Protein AF-A0A699RSG3-F1 (afdb_monomer_lite)

Structure (mmCIF, N/CA/C/O backbone):
data_AF-A0A699RSG3-F1
#
_entry.id   AF-A0A699RSG3-F1
#
loop_
_atom_site.group_PDB
_atom_site.id
_atom_site.type_symbol
_atom_site.label_atom_id
_atom_site.label_alt_id
_atom_site.label_comp_id
_atom_site.label_asym_id
_atom_site.label_entity_id
_atom_site.label_seq_id
_atom_site.pdbx_PDB_ins_code
_atom_site.Cartn_x
_atom_site.Cartn_y
_atom_site.Cartn_z
_atom_site.occupancy
_atom_site.B_iso_or_equiv
_atom_site.auth_seq_id
_atom_site.auth_comp_id
_atom_site.auth_asym_id
_atom_site.auth_atom_id
_atom_site.pdbx_PDB_model_num
ATOM 1 N N . PRO A 1 1 ? 6.375 -8.693 -7.184 1.00 93.00 1 PRO A N 1
ATOM 2 C CA . PRO A 1 1 ? 5.308 -8.278 -8.128 1.00 93.00 1 PRO A CA 1
ATOM 3 C C . PRO A 1 1 ? 5.331 -6.763 -8.268 1.00 93.00 1 PRO A C 1
ATOM 5 O O . PRO A 1 1 ? 5.848 -6.122 -7.364 1.00 93.00 1 PRO A O 1
ATOM 8 N N . GLN A 1 2 ? 4.768 -6.210 -9.343 1.00 97.56 2 GLN A N 1
ATOM 9 C CA . GLN A 1 2 ? 4.507 -4.775 -9.428 1.00 97.56 2 GLN A CA 1
ATOM 10 C C . GLN A 1 2 ? 3.008 -4.530 -9.285 1.00 97.56 2 GLN A C 1
ATOM 12 O O . GLN A 1 2 ? 2.219 -5.142 -10.003 1.00 97.56 2 GLN A O 1
ATOM 17 N N . VAL A 1 3 ? 2.621 -3.677 -8.341 1.00 97.75 3 VAL A N 1
ATOM 18 C CA . VAL A 1 3 ? 1.228 -3.443 -7.965 1.00 97.75 3 VAL A CA 1
ATOM 19 C C . VAL A 1 3 ? 0.777 -2.072 -8.449 1.00 97.75 3 VAL A C 1
ATOM 21 O O . VAL A 1 3 ? 1.496 -1.077 -8.324 1.00 97.75 3 VAL A O 1
ATOM 24 N N . PHE A 1 4 ? -0.431 -2.040 -9.007 1.00 97.00 4 PHE A N 1
ATOM 25 C CA . PHE A 1 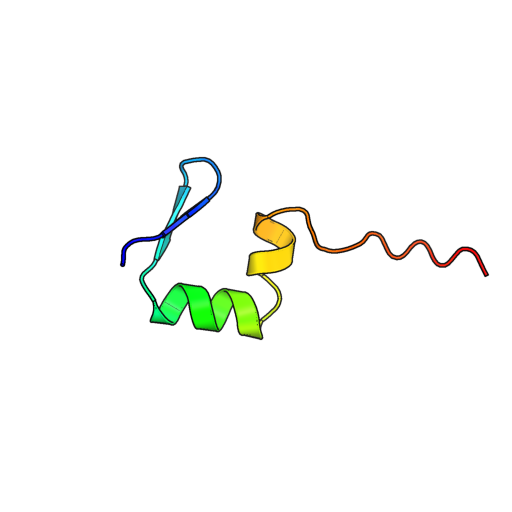4 ? -1.099 -0.836 -9.479 1.00 97.00 4 PHE A CA 1
ATOM 26 C C . PHE A 1 4 ? -2.527 -0.796 -8.931 1.00 97.00 4 PHE A C 1
ATOM 28 O O . PHE A 1 4 ? -3.211 -1.818 -8.916 1.00 97.00 4 PHE A O 1
ATOM 35 N N . ILE A 1 5 ? -2.986 0.387 -8.525 1.00 95.50 5 ILE A N 1
ATOM 36 C CA . ILE A 1 5 ? -4.361 0.642 -8.076 1.00 95.50 5 ILE A CA 1
ATOM 37 C C . ILE A 1 5 ? -4.913 1.786 -8.920 1.00 95.50 5 ILE A C 1
ATOM 39 O O . ILE A 1 5 ? -4.307 2.853 -8.995 1.00 95.50 5 ILE A O 1
ATOM 43 N N . ASN A 1 6 ? -6.050 1.569 -9.587 1.00 93.25 6 ASN A N 1
ATOM 44 C CA . ASN A 1 6 ? -6.683 2.563 -10.466 1.00 93.25 6 ASN A CA 1
ATOM 45 C C . ASN A 1 6 ? -5.713 3.159 -11.509 1.00 93.25 6 ASN A C 1
ATOM 47 O O . ASN A 1 6 ? -5.692 4.365 -11.746 1.00 93.25 6 ASN A O 1
ATOM 51 N N . GLY A 1 7 ? -4.854 2.312 -12.090 1.00 95.25 7 GLY A N 1
ATOM 52 C CA . GLY A 1 7 ? -3.843 2.717 -13.074 1.00 95.25 7 GLY A CA 1
ATOM 53 C C . GLY A 1 7 ? -2.637 3.473 -12.501 1.00 95.25 7 GLY A C 1
ATOM 54 O O . GLY A 1 7 ? -1.739 3.824 -13.261 1.00 95.25 7 GLY A O 1
ATOM 55 N N . LYS A 1 8 ? -2.575 3.708 -11.184 1.00 95.62 8 LYS A N 1
ATOM 56 C CA . LYS A 1 8 ? -1.431 4.332 -10.506 1.00 95.62 8 LYS A CA 1
ATOM 57 C C . LYS A 1 8 ? -0.516 3.274 -9.911 1.00 95.62 8 LYS A C 1
ATOM 59 O O . LYS A 1 8 ? -0.987 2.296 -9.335 1.00 95.62 8 LYS A O 1
ATOM 64 N N . HIS A 1 9 ? 0.787 3.478 -10.054 1.00 96.94 9 HIS A N 1
ATOM 65 C CA . HIS A 1 9 ? 1.813 2.593 -9.511 1.00 96.94 9 HIS A CA 1
ATOM 66 C C . HIS A 1 9 ? 1.886 2.734 -7.986 1.00 96.94 9 HIS A C 1
ATOM 68 O O . HIS A 1 9 ? 2.060 3.843 -7.490 1.00 96.94 9 HIS A O 1
ATOM 74 N N . LEU A 1 10 ? 1.715 1.622 -7.266 1.00 96.50 10 LEU A N 1
ATOM 75 C CA . LEU A 1 10 ? 1.874 1.557 -5.809 1.00 96.50 10 LEU A CA 1
ATOM 76 C C . LEU A 1 10 ? 3.308 1.173 -5.435 1.00 96.50 10 LEU A C 1
ATOM 78 O O . LEU A 1 10 ? 3.902 1.815 -4.581 1.00 96.50 10 LEU A O 1
ATOM 82 N N . GLY A 1 11 ? 3.842 0.122 -6.065 1.00 97.25 11 GLY A N 1
ATOM 83 C CA . GLY A 1 11 ? 5.147 -0.427 -5.701 1.00 97.25 11 GLY A CA 1
ATOM 84 C C . GLY A 1 11 ? 5.222 -1.950 -5.781 1.00 97.25 11 GLY A C 1
ATOM 85 O O . GLY A 1 11 ? 4.440 -2.592 -6.492 1.00 97.25 11 GLY A O 1
ATOM 86 N N . GLY A 1 12 ? 6.259 -2.510 -5.169 1.00 98.19 12 GLY A N 1
ATOM 87 C CA . GLY A 1 12 ? 6.574 -3.929 -5.086 1.00 98.19 12 GLY A CA 1
ATOM 88 C C . GLY A 1 12 ? 5.747 -4.688 -4.042 1.00 98.19 12 GLY A C 1
ATOM 89 O O . GLY A 1 12 ? 4.713 -4.215 -3.570 1.00 98.19 12 GLY A O 1
ATOM 90 N N . SER A 1 13 ? 6.213 -5.881 -3.652 1.00 97.06 13 SER A N 1
ATOM 91 C CA . SER A 1 13 ? 5.621 -6.602 -2.512 1.00 97.06 13 SER A CA 1
ATOM 92 C C . SER A 1 13 ? 5.799 -5.838 -1.203 1.00 97.06 13 SER A C 1
ATOM 94 O O . SER A 1 13 ? 4.842 -5.739 -0.443 1.00 97.06 13 SER A O 1
ATOM 96 N N . ASP A 1 14 ? 6.994 -5.294 -0.965 1.00 98.19 14 ASP A N 1
ATOM 97 C CA . ASP A 1 14 ? 7.333 -4.613 0.288 1.00 98.19 14 ASP A CA 1
ATOM 98 C C . ASP A 1 14 ? 6.467 -3.363 0.482 1.00 98.19 14 ASP A C 1
ATOM 100 O O . ASP A 1 14 ? 5.808 -3.230 1.510 1.00 98.19 14 ASP A O 1
ATOM 104 N N . ASP A 1 15 ? 6.335 -2.538 -0.562 1.00 98.06 15 ASP A N 1
ATOM 105 C CA . ASP A 1 15 ? 5.462 -1.355 -0.556 1.0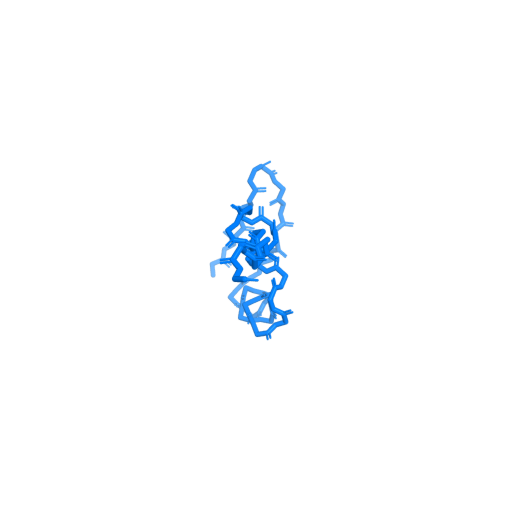0 98.06 15 ASP A CA 1
ATOM 106 C C . ASP A 1 15 ? 3.988 -1.727 -0.316 1.00 98.06 15 ASP A C 1
ATOM 108 O O . ASP A 1 15 ? 3.245 -1.025 0.368 1.00 98.06 15 ASP A O 1
ATOM 112 N N . THR A 1 16 ? 3.543 -2.866 -0.8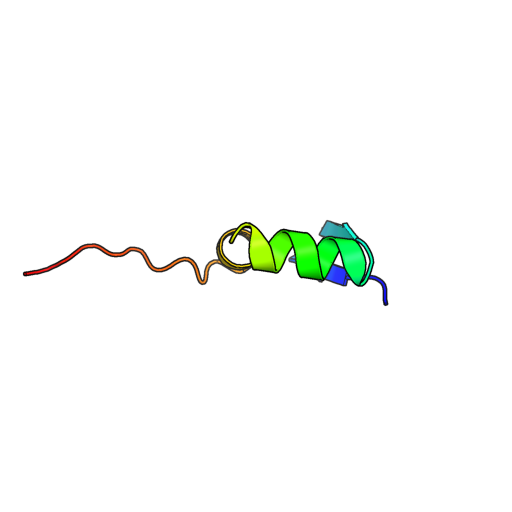59 1.00 97.19 16 THR A N 1
ATOM 113 C CA . THR A 1 16 ? 2.168 -3.348 -0.656 1.00 97.19 16 THR A CA 1
ATOM 114 C C . THR A 1 16 ? 1.938 -3.789 0.791 1.00 97.19 16 THR A C 1
ATOM 116 O O . THR A 1 16 ? 0.867 -3.539 1.346 1.00 97.19 16 THR A O 1
ATOM 119 N N . ILE A 1 17 ? 2.934 -4.425 1.417 1.00 97.75 17 ILE A N 1
ATOM 120 C CA . ILE A 1 17 ? 2.886 -4.811 2.832 1.00 97.75 17 ILE A CA 1
ATOM 121 C C . ILE A 1 17 ? 2.875 -3.562 3.719 1.00 97.75 17 ILE A C 1
ATOM 123 O O . ILE A 1 17 ? 2.059 -3.487 4.636 1.00 97.75 17 ILE A O 1
ATOM 127 N N . GLU A 1 18 ? 3.709 -2.565 3.428 1.00 98.25 18 GLU A N 1
ATOM 128 C CA . GLU A 1 18 ? 3.734 -1.297 4.164 1.00 98.25 18 GLU A CA 1
ATOM 129 C C . GLU A 1 18 ? 2.399 -0.543 4.045 1.00 98.25 18 GLU A C 1
ATOM 131 O O . GLU A 1 18 ? 1.825 -0.098 5.046 1.00 98.25 18 GLU A O 1
ATOM 136 N N . ALA A 1 19 ? 1.838 -0.461 2.836 1.00 96.75 19 ALA A N 1
ATOM 137 C CA . ALA A 1 19 ? 0.530 0.144 2.604 1.00 96.75 19 ALA A CA 1
ATOM 138 C C . ALA A 1 19 ? -0.585 -0.601 3.358 1.00 96.75 19 ALA A C 1
ATOM 140 O O . ALA A 1 19 ? -1.513 0.024 3.872 1.00 96.75 19 ALA A O 1
ATOM 141 N N . TYR A 1 20 ? -0.504 -1.931 3.458 1.00 96.69 20 TYR A N 1
ATOM 142 C CA . TYR A 1 20 ? -1.435 -2.718 4.266 1.00 96.69 20 TYR A CA 1
ATOM 143 C C . TYR A 1 20 ? -1.282 -2.419 5.764 1.00 96.69 20 TYR A C 1
ATOM 145 O O . TYR A 1 20 ? -2.271 -2.117 6.430 1.00 96.69 20 TYR A O 1
ATOM 153 N N . GLN A 1 21 ? -0.054 -2.441 6.288 1.00 97.50 21 GLN A N 1
ATOM 154 C CA . GLN A 1 21 ? 0.237 -2.224 7.710 1.00 97.50 21 GLN A CA 1
ATOM 155 C C . GLN A 1 21 ? -0.131 -0.812 8.189 1.00 97.50 21 GLN A C 1
ATOM 157 O O . GLN A 1 21 ? -0.605 -0.648 9.311 1.00 97.50 21 GLN A O 1
ATOM 162 N N . SER A 1 22 ? 0.043 0.200 7.339 1.00 96.75 22 SER A N 1
ATOM 163 C CA . SER A 1 22 ? -0.328 1.595 7.625 1.00 96.75 22 SER A CA 1
ATOM 164 C C . SER A 1 22 ? -1.825 1.892 7.456 1.00 96.75 22 SER A C 1
ATOM 166 O O . SER A 1 22 ? -2.283 2.987 7.789 1.00 96.75 22 SER A O 1
ATOM 168 N N . GLY A 1 23 ? -2.599 0.949 6.907 1.00 95.38 23 GLY A N 1
ATOM 169 C CA . GLY A 1 23 ? -3.997 1.157 6.525 1.00 95.38 23 GLY A CA 1
ATOM 170 C C . GLY A 1 23 ? -4.185 2.015 5.268 1.00 95.38 23 GLY A C 1
ATOM 171 O O . GLY A 1 23 ? -5.319 2.270 4.864 1.00 95.38 23 GLY A O 1
ATOM 172 N N . GLU A 1 24 ? -3.106 2.451 4.616 1.00 95.00 24 GLU A N 1
ATOM 173 C CA . GLU A 1 24 ? -3.168 3.241 3.385 1.00 95.00 24 GLU A CA 1
ATOM 174 C C . GLU A 1 24 ? -3.777 2.449 2.227 1.00 95.00 24 GLU A C 1
ATOM 176 O O . GLU A 1 24 ? -4.601 2.970 1.477 1.00 95.00 24 GLU A O 1
ATOM 181 N N . LEU A 1 25 ? -3.472 1.153 2.137 1.00 95.50 25 LEU A N 1
ATOM 182 C CA . LEU A 1 25 ? -4.039 0.269 1.122 1.00 95.50 25 LEU A CA 1
ATOM 183 C C . LEU A 1 25 ? -5.572 0.244 1.192 1.00 95.50 25 LEU A C 1
ATOM 185 O O . LEU A 1 25 ? -6.241 0.266 0.160 1.00 95.50 25 LEU A O 1
ATOM 189 N N . ALA A 1 26 ? -6.140 0.268 2.401 1.00 94.19 26 ALA A N 1
ATOM 190 C CA . ALA A 1 26 ? -7.584 0.309 2.593 1.00 94.19 26 ALA A CA 1
ATOM 191 C C . ALA A 1 26 ? -8.208 1.626 2.097 1.00 94.19 26 ALA A C 1
ATOM 193 O O . ALA A 1 26 ? -9.302 1.617 1.529 1.00 94.19 26 ALA A O 1
ATOM 194 N N . LYS A 1 27 ? -7.507 2.755 2.257 1.00 93.31 27 LYS A N 1
ATOM 195 C CA . LYS A 1 27 ? -7.945 4.053 1.723 1.00 93.31 27 LYS A CA 1
ATOM 196 C C . LYS A 1 27 ? -7.870 4.082 0.200 1.00 93.31 27 LYS A C 1
ATOM 198 O O . LYS A 1 27 ? -8.833 4.487 -0.443 1.00 93.31 27 LYS A O 1
ATOM 203 N N . LEU A 1 28 ? -6.765 3.601 -0.375 1.00 93.12 28 LEU A N 1
ATOM 204 C CA . LEU A 1 28 ? -6.553 3.543 -1.826 1.00 93.12 28 LEU A CA 1
ATOM 205 C C . LEU A 1 28 ? -7.594 2.669 -2.535 1.00 93.12 28 LEU A C 1
ATOM 207 O O . LEU A 1 28 ? -8.025 2.996 -3.640 1.00 93.12 28 LEU A O 1
ATOM 211 N N . LEU A 1 29 ? -8.013 1.578 -1.891 1.00 93.88 29 LEU A N 1
ATOM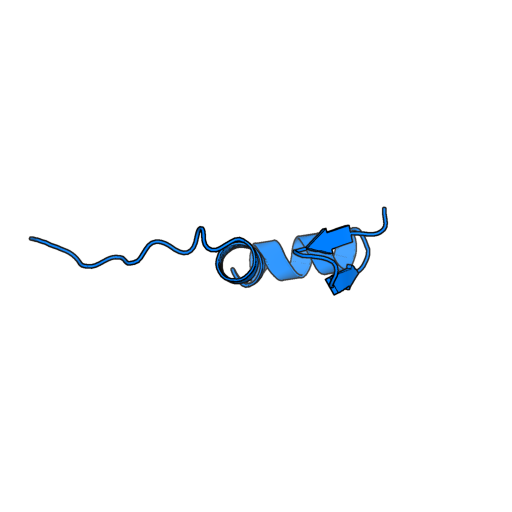 212 C CA . LEU A 1 29 ? -9.059 0.683 -2.386 1.00 93.88 29 LEU A CA 1
ATOM 213 C C . LEU A 1 2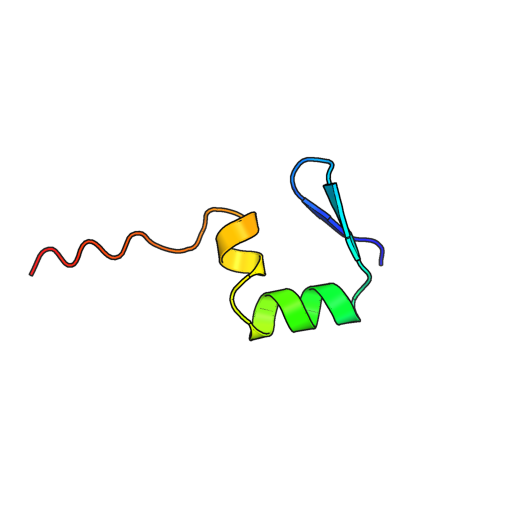9 ? -10.484 1.176 -2.080 1.00 93.88 29 LEU A C 1
ATOM 215 O O . LEU A 1 29 ? -11.441 0.551 -2.528 1.00 93.88 29 LEU A O 1
ATOM 219 N N . GLY A 1 30 ? -10.649 2.264 -1.320 1.00 91.81 30 GLY A N 1
ATOM 220 C CA . GLY A 1 30 ? -11.964 2.770 -0.913 1.00 91.81 30 GLY A CA 1
ATOM 221 C C . GLY A 1 30 ? -12.729 1.837 0.036 1.00 91.81 30 GLY A C 1
ATOM 222 O O . GLY A 1 30 ? -13.944 1.951 0.152 1.00 91.81 30 GLY A O 1
ATOM 223 N N . ILE A 1 31 ? -12.032 0.913 0.707 1.00 88.12 31 ILE A N 1
ATOM 224 C CA . ILE A 1 31 ? -12.600 -0.035 1.684 1.00 88.12 31 ILE A CA 1
ATOM 225 C C . ILE A 1 31 ? -12.461 0.455 3.128 1.00 88.12 31 ILE A C 1
ATOM 227 O O . ILE A 1 31 ? -12.957 -0.198 4.045 1.00 88.12 31 ILE A O 1
ATOM 231 N N . ALA A 1 32 ? -11.775 1.583 3.351 1.00 72.75 32 ALA A N 1
ATOM 232 C CA . ALA A 1 32 ? -11.773 2.261 4.639 1.00 72.75 32 ALA A CA 1
ATOM 233 C C . ALA A 1 32 ? -13.221 2.640 4.980 1.00 72.75 32 ALA A C 1
ATOM 235 O O . ALA A 1 32 ? -13.773 3.598 4.439 1.00 72.75 32 ALA A O 1
ATOM 236 N N . SER A 1 33 ? -13.843 1.819 5.827 1.00 60.91 33 SER A N 1
ATOM 237 C CA . SER A 1 33 ? -15.219 1.984 6.270 1.00 60.91 33 SER A CA 1
ATOM 238 C C . SER A 1 33 ? -15.413 3.410 6.771 1.00 60.91 33 SER A C 1
ATOM 240 O O . SER A 1 33 ? -14.717 3.861 7.686 1.00 60.91 33 SER A O 1
ATOM 242 N N . SER A 1 34 ? -16.376 4.115 6.181 1.00 58.81 34 SER A N 1
ATOM 243 C CA . SER A 1 34 ? -17.019 5.224 6.868 1.00 58.81 34 SER A CA 1
ATOM 244 C C . SER A 1 34 ? -17.718 4.618 8.081 1.00 58.81 34 SER A C 1
ATOM 246 O O . SER A 1 34 ? -18.885 4.251 8.000 1.00 5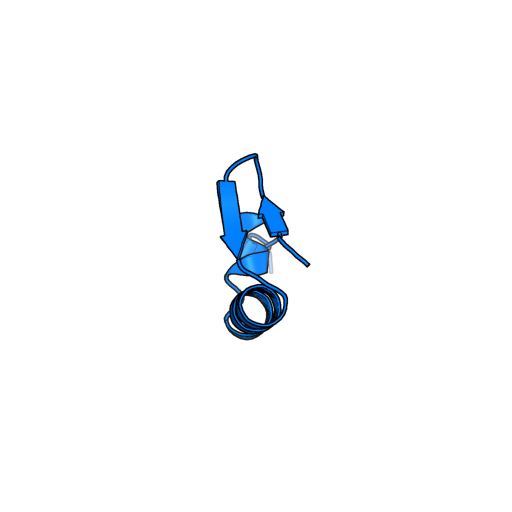8.81 34 SER A O 1
ATOM 248 N N . HIS A 1 35 ? -17.014 4.474 9.205 1.00 53.78 35 HIS A N 1
ATOM 249 C CA . HIS A 1 35 ? -17.669 4.316 10.496 1.00 53.78 35 HIS A CA 1
ATOM 250 C C . HIS A 1 35 ? -18.370 5.644 10.820 1.00 53.78 35 HIS A C 1
ATOM 252 O O . HIS A 1 35 ? -17.913 6.426 11.647 1.00 53.78 35 HIS A O 1
ATOM 258 N N . GLN A 1 36 ? -19.494 5.917 10.150 1.00 55.66 36 GLN A N 1
ATOM 259 C CA . GLN A 1 36 ? -20.601 6.556 10.838 1.00 55.66 36 GLN A CA 1
ATOM 260 C C . GLN A 1 36 ? -21.124 5.492 11.794 1.00 55.66 36 GLN A C 1
ATOM 262 O O . GLN A 1 36 ? -21.839 4.569 11.414 1.00 55.66 36 GLN A O 1
ATOM 267 N N . THR A 1 37 ? -20.643 5.563 13.029 1.00 48.22 37 THR A N 1
ATOM 268 C CA . THR A 1 37 ? -21.294 4.932 14.165 1.00 48.22 37 THR A CA 1
ATOM 269 C C . THR A 1 37 ? -22.710 5.501 14.241 1.00 48.22 37 THR A C 1
ATOM 271 O O . THR A 1 37 ? -22.907 6.588 14.774 1.00 48.22 37 THR A O 1
ATOM 274 N N . GLU A 1 38 ? -23.684 4.800 13.668 1.00 50.84 38 GLU A N 1
ATOM 275 C CA . GLU A 1 38 ? -25.061 4.853 14.150 1.00 50.84 38 GLU A CA 1
ATOM 276 C C . GLU A 1 38 ? -25.141 3.907 15.356 1.00 50.84 38 GLU A C 1
ATOM 278 O O . GLU A 1 38 ? -25.326 2.698 15.206 1.00 50.84 38 GLU A O 1
ATOM 283 N N . LEU A 1 39 ? -24.918 4.464 16.548 1.00 48.66 39 LEU A N 1
ATOM 284 C CA . LEU A 1 39 ? -25.351 3.920 17.837 1.00 48.66 39 LEU A CA 1
ATOM 285 C C . LEU A 1 39 ? -25.923 5.065 18.670 1.00 48.66 39 LEU A C 1
ATOM 287 O O . LEU A 1 39 ? -25.237 6.110 18.757 1.00 48.66 39 LEU A O 1
#

Sequence (39 aa):
PQVFINGKHLGGSDDTIEAYQSGELAKLLGIASSHQTEL

Radius of gyration: 12.31 Å; chains: 1; bounding box: 33×15×31 Å

Secondary structure (DSSP, 8-state):
--EEETTEEEESHHHHHHHHHTTHHHHHTT-S-------

pLDDT: mean 87.64, std 16.46, range [48.22, 98.25]

Foldseek 3Di:
DWDDQPNHTQGDPVSVVVCVVVVVVCVSNVVPDPPPPPD

Organism: Tanacetum cinerariifolium (NCBI:txid118510)

InterPro domains:
  IPR036249 Thioredoxin-like superfamily [SSF52833] (1-30)